Protein AF-A0A7Y2ELR7-F1 (afdb_monomer)

Structure (mmCIF, N/CA/C/O backbone):
data_AF-A0A7Y2ELR7-F1
#
_entry.id   AF-A0A7Y2ELR7-F1
#
loop_
_atom_site.group_PDB
_atom_site.id
_atom_site.type_symbol
_atom_site.label_atom_id
_atom_site.label_alt_id
_atom_site.label_comp_id
_atom_site.label_asym_id
_atom_site.label_entity_id
_atom_site.label_seq_id
_atom_site.pdbx_PDB_ins_code
_atom_site.Cartn_x
_atom_site.Cartn_y
_atom_site.Cartn_z
_atom_site.occupancy
_atom_site.B_iso_or_equiv
_atom_site.auth_seq_id
_atom_site.auth_comp_id
_atom_site.auth_asym_id
_atom_site.auth_atom_id
_atom_site.pdbx_PDB_model_num
ATOM 1 N N . ALA A 1 1 ? 9.466 -0.094 -24.125 1.00 75.62 1 ALA A N 1
ATOM 2 C CA . ALA A 1 1 ? 8.205 -0.855 -24.030 1.00 75.62 1 ALA A CA 1
ATOM 3 C C . ALA A 1 1 ? 8.060 -1.358 -22.600 1.00 75.62 1 ALA A C 1
ATOM 5 O O . ALA A 1 1 ? 9.059 -1.797 -22.040 1.00 75.62 1 ALA A O 1
ATOM 6 N N . THR A 1 2 ? 6.875 -1.240 -22.003 1.00 81.44 2 THR A N 1
ATOM 7 C CA . THR A 1 2 ? 6.590 -1.785 -20.665 1.00 81.44 2 THR A CA 1
ATOM 8 C C . THR A 1 2 ? 6.341 -3.287 -20.780 1.00 81.44 2 THR A C 1
ATOM 10 O O . THR A 1 2 ? 5.741 -3.739 -21.752 1.00 81.44 2 THR A O 1
ATOM 13 N N . HIS A 1 3 ? 6.828 -4.072 -19.820 1.00 90.69 3 HIS A N 1
ATOM 14 C CA . HIS A 1 3 ? 6.584 -5.514 -19.793 1.00 90.69 3 HIS A CA 1
ATOM 15 C C . HIS A 1 3 ? 5.085 -5.802 -19.592 1.00 90.69 3 HIS A C 1
ATOM 17 O O . HIS A 1 3 ? 4.461 -5.160 -18.749 1.00 90.69 3 HIS A O 1
ATOM 23 N N . PHE A 1 4 ? 4.521 -6.788 -20.301 1.00 92.25 4 PHE A N 1
ATOM 24 C CA . PHE A 1 4 ? 3.078 -7.092 -20.271 1.00 92.25 4 PHE A CA 1
ATOM 25 C C . PHE A 1 4 ? 2.533 -7.290 -18.850 1.00 92.25 4 PHE A C 1
ATOM 27 O O . PHE A 1 4 ? 1.485 -6.762 -18.502 1.00 92.25 4 PHE A O 1
ATOM 34 N N . PHE A 1 5 ? 3.284 -7.987 -17.993 1.00 90.12 5 PHE A N 1
ATOM 35 C CA . PHE A 1 5 ? 2.893 -8.176 -16.594 1.00 90.12 5 PHE A CA 1
ATOM 36 C C . PHE A 1 5 ? 2.818 -6.857 -15.803 1.00 90.12 5 PHE A C 1
ATOM 38 O O . PHE A 1 5 ? 1.891 -6.654 -15.026 1.00 90.12 5 PHE A O 1
ATOM 45 N N . ALA A 1 6 ? 3.754 -5.931 -16.028 1.00 90.06 6 ALA A N 1
ATOM 46 C CA . ALA A 1 6 ? 3.739 -4.626 -15.368 1.00 90.06 6 ALA A CA 1
ATOM 47 C C . ALA A 1 6 ? 2.584 -3.746 -15.874 1.00 90.06 6 ALA A C 1
ATOM 49 O O . ALA A 1 6 ? 1.988 -3.003 -15.095 1.00 90.06 6 ALA A O 1
ATOM 50 N N . ASP A 1 7 ? 2.248 -3.864 -17.160 1.00 89.31 7 ASP A N 1
ATOM 51 C CA . ASP A 1 7 ? 1.106 -3.181 -17.768 1.00 89.31 7 ASP A CA 1
ATOM 52 C C . ASP A 1 7 ? -0.234 -3.717 -17.235 1.00 89.31 7 ASP A C 1
ATOM 54 O O . ASP A 1 7 ? -1.094 -2.938 -16.825 1.00 89.31 7 ASP A O 1
ATOM 58 N N . ALA A 1 8 ? -0.371 -5.042 -17.111 1.00 90.25 8 ALA A N 1
ATOM 59 C CA . ALA A 1 8 ? -1.548 -5.688 -16.525 1.00 90.25 8 ALA A CA 1
ATOM 60 C C . ALA A 1 8 ? -1.807 -5.235 -15.075 1.00 90.25 8 ALA A C 1
ATOM 62 O O . ALA A 1 8 ? -2.952 -5.026 -14.676 1.00 90.25 8 ALA A O 1
ATOM 63 N N . LEU A 1 9 ? -0.737 -5.013 -14.306 1.00 90.19 9 LEU A N 1
ATOM 64 C CA . LEU A 1 9 ? -0.781 -4.479 -12.941 1.00 90.19 9 LEU A CA 1
ATOM 65 C C . LEU A 1 9 ? -0.887 -2.943 -12.881 1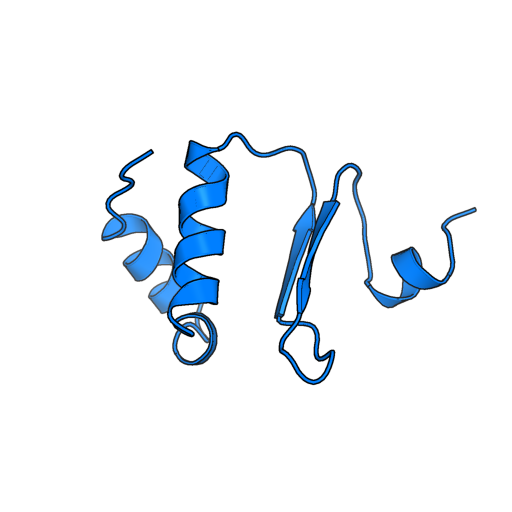.00 90.19 9 LEU A C 1
ATOM 67 O O . LEU A 1 9 ? -0.891 -2.367 -11.793 1.00 90.19 9 LEU A O 1
ATOM 71 N N . LYS A 1 10 ? -0.971 -2.268 -14.036 1.00 87.00 10 LYS A N 1
ATOM 72 C CA . LYS A 1 10 ? -1.041 -0.805 -14.183 1.00 87.00 10 LYS A CA 1
ATOM 73 C C . LYS A 1 10 ? 0.087 -0.074 -13.447 1.00 87.00 10 LYS A C 1
ATOM 75 O O . LYS A 1 10 ? -0.127 1.009 -12.895 1.00 87.00 10 LYS A O 1
ATOM 80 N N . LEU A 1 11 ? 1.295 -0.642 -13.439 1.00 87.12 11 LEU A N 1
ATOM 81 C CA . LEU A 1 11 ? 2.446 -0.042 -12.767 1.00 87.12 11 LEU A CA 1
ATOM 82 C C . LEU A 1 11 ? 2.922 1.201 -13.525 1.00 87.12 11 LEU A C 1
ATOM 84 O O . LEU A 1 11 ? 3.302 1.134 -14.692 1.00 87.12 11 LEU A O 1
ATOM 88 N N . ARG A 1 12 ? 2.915 2.349 -12.838 1.00 82.19 12 ARG A N 1
ATOM 89 C CA . ARG A 1 12 ? 3.283 3.660 -13.410 1.00 82.19 12 ARG A CA 1
ATOM 90 C C . ARG A 1 12 ? 4.655 4.176 -12.969 1.00 82.19 12 ARG A C 1
ATOM 92 O O . ARG A 1 12 ? 5.090 5.210 -13.463 1.00 82.19 12 ARG A O 1
ATOM 99 N N . GLY A 1 13 ? 5.332 3.492 -12.046 1.00 83.12 13 GLY A N 1
ATOM 100 C CA . GLY A 1 13 ? 6.611 3.933 -11.484 1.00 83.12 13 GLY A CA 1
ATOM 101 C C . GLY A 1 13 ? 7.488 2.770 -11.032 1.00 83.12 13 GLY A C 1
ATOM 102 O O . GLY A 1 13 ? 6.989 1.681 -10.756 1.00 83.12 13 GLY A O 1
ATOM 103 N N . TYR A 1 14 ? 8.798 3.002 -10.958 1.0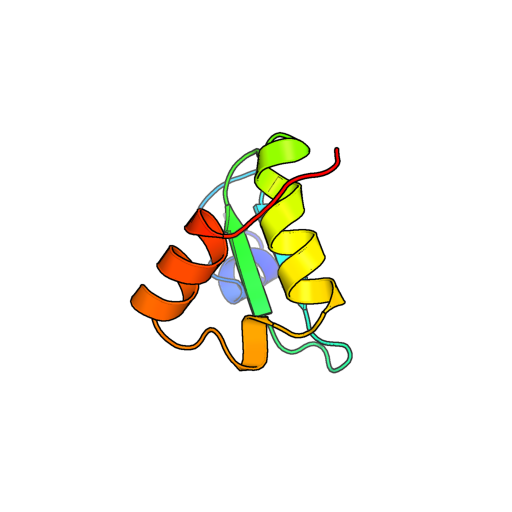0 85.81 14 TYR A N 1
ATOM 104 C CA . TYR A 1 14 ? 9.788 2.011 -10.534 1.00 85.81 14 TYR A CA 1
ATOM 105 C C . TYR A 1 14 ? 10.701 2.609 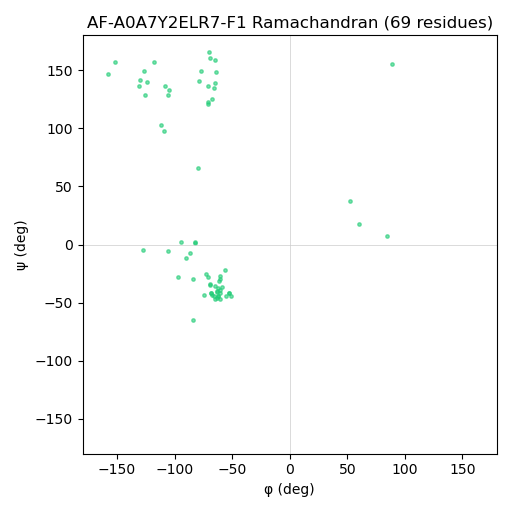-9.452 1.00 85.81 14 TYR A C 1
ATOM 107 O O . TYR A 1 14 ? 11.068 3.779 -9.571 1.00 85.81 14 TYR A O 1
ATOM 115 N N . PRO A 1 15 ? 11.101 1.840 -8.423 1.00 90.19 15 PRO A N 1
ATOM 116 C CA . PRO A 1 15 ? 10.617 0.495 -8.093 1.00 90.19 15 PRO A CA 1
ATOM 117 C C . PRO A 1 15 ? 9.129 0.500 -7.693 1.00 90.19 15 PRO A C 1
ATOM 119 O O . PRO A 1 15 ? 8.591 1.541 -7.331 1.00 90.19 15 PRO A O 1
ATOM 122 N N . SER A 1 16 ? 8.463 -0.652 -7.791 1.00 90.44 16 SER A N 1
ATOM 123 C CA . SER A 1 16 ? 7.082 -0.857 -7.330 1.00 90.44 16 SER A CA 1
ATOM 124 C C . SER A 1 16 ? 7.013 -2.125 -6.490 1.00 90.44 16 SER A C 1
ATOM 126 O O . SER A 1 16 ? 7.584 -3.143 -6.880 1.00 90.44 16 SER A O 1
ATOM 128 N N . LEU A 1 17 ? 6.298 -2.067 -5.371 1.00 91.75 17 LEU A N 1
ATOM 129 C CA . LEU A 1 17 ? 5.950 -3.235 -4.563 1.00 91.75 17 LEU A CA 1
ATOM 130 C C . LEU A 1 17 ? 4.484 -3.575 -4.801 1.00 91.75 17 LEU A C 1
ATOM 132 O O . LEU A 1 17 ? 3.637 -2.686 -4.795 1.00 91.75 17 LEU A O 1
ATOM 136 N N . VAL A 1 18 ? 4.185 -4.848 -5.041 1.00 92.69 18 VAL A N 1
ATOM 137 C CA . VAL A 1 18 ? 2.830 -5.310 -5.351 1.00 92.69 18 VAL A CA 1
ATOM 138 C C . VAL A 1 18 ? 2.464 -6.420 -4.385 1.00 92.69 18 VAL A C 1
ATOM 140 O O . VAL A 1 18 ? 3.229 -7.368 -4.220 1.00 92.69 18 VAL A O 1
ATOM 143 N N . PHE A 1 19 ? 1.305 -6.283 -3.753 1.00 92.44 19 PHE A N 1
ATOM 144 C CA . PHE A 1 19 ? 0.789 -7.223 -2.771 1.00 92.44 19 PHE A CA 1
ATOM 145 C C . PHE A 1 19 ? -0.392 -7.998 -3.341 1.00 92.44 19 PHE A C 1
ATOM 147 O O . PHE A 1 19 ? -1.275 -7.418 -3.978 1.00 92.44 19 PHE A O 1
ATOM 154 N N . PHE A 1 20 ? -0.401 -9.301 -3.085 1.00 93.31 20 PHE A N 1
ATOM 155 C CA . PHE A 1 20 ? -1.418 -10.232 -3.554 1.00 93.31 20 PHE A CA 1
ATOM 156 C C . PHE A 1 20 ? -1.996 -11.009 -2.374 1.00 93.31 20 PHE A C 1
ATOM 158 O O . PHE A 1 20 ? -1.290 -11.268 -1.399 1.00 93.31 20 PHE A O 1
ATOM 165 N N . GLU A 1 21 ? -3.266 -11.378 -2.487 1.00 91.12 21 GLU A N 1
ATOM 166 C CA . GLU A 1 21 ? -3.883 -12.407 -1.657 1.00 91.12 21 GLU A CA 1
ATOM 167 C C . GLU A 1 21 ? -3.318 -13.789 -2.042 1.00 91.12 21 GLU A C 1
ATOM 169 O O . GLU A 1 21 ? -2.686 -13.957 -3.092 1.00 91.12 21 GLU A O 1
ATOM 174 N N . GLU A 1 22 ? -3.550 -14.798 -1.202 1.00 89.31 22 GLU A N 1
ATOM 175 C CA . GLU A 1 22 ? -3.052 -16.164 -1.433 1.00 89.31 22 GLU A CA 1
ATOM 176 C C . GLU A 1 22 ? -3.584 -16.793 -2.733 1.00 89.31 22 GLU A C 1
ATOM 178 O O . GLU A 1 22 ? -2.918 -17.630 -3.340 1.00 89.31 22 GLU A O 1
ATOM 183 N N . ASP A 1 23 ? -4.762 -16.366 -3.192 1.00 93.06 23 ASP A N 1
ATOM 184 C CA . ASP A 1 23 ? -5.393 -16.811 -4.438 1.00 93.06 23 ASP A CA 1
ATOM 185 C C . ASP A 1 23 ? -4.864 -16.084 -5.694 1.00 93.06 23 ASP A C 1
ATOM 187 O O . ASP A 1 23 ? -5.309 -16.353 -6.812 1.00 93.06 23 ASP A O 1
ATOM 191 N N . GLY A 1 24 ? -3.901 -15.171 -5.530 1.00 88.88 24 GLY A N 1
ATOM 192 C CA . GLY A 1 24 ? -3.322 -14.373 -6.609 1.00 88.88 24 GLY A CA 1
ATOM 193 C C . GLY A 1 24 ? -4.115 -13.113 -6.959 1.00 88.88 24 GLY A C 1
ATOM 194 O O . GLY A 1 24 ? -3.773 -12.427 -7.929 1.00 88.88 24 GLY A O 1
ATOM 195 N N . LYS A 1 25 ? -5.154 -12.764 -6.193 1.00 91.12 25 LYS A N 1
ATOM 196 C CA . LYS A 1 25 ? -5.883 -11.507 -6.366 1.00 91.12 25 LYS A CA 1
ATOM 197 C C . LYS A 1 25 ? -5.037 -10.320 -5.910 1.00 91.12 25 LYS A C 1
ATOM 199 O O . LYS A 1 25 ? -4.376 -10.352 -4.878 1.00 91.12 25 LYS A O 1
ATOM 204 N N . LEU A 1 26 ? -5.049 -9.248 -6.696 1.00 90.00 26 LEU A N 1
ATOM 205 C CA . LEU A 1 26 ? -4.301 -8.029 -6.392 1.00 90.00 26 LEU A CA 1
ATOM 206 C C . LEU A 1 26 ? -4.933 -7.281 -5.206 1.00 90.00 26 LEU A C 1
ATOM 208 O O . LEU A 1 26 ? -6.086 -6.865 -5.306 1.00 90.00 26 LEU A O 1
ATOM 212 N N . ILE A 1 27 ? -4.153 -7.046 -4.145 1.00 90.19 27 ILE A N 1
ATOM 213 C CA . ILE A 1 27 ? -4.540 -6.178 -3.021 1.00 90.19 27 ILE A CA 1
ATOM 214 C C . ILE A 1 27 ? -4.231 -4.726 -3.388 1.00 90.19 27 ILE A C 1
ATOM 216 O O . ILE A 1 27 ? -5.125 -3.896 -3.537 1.00 90.19 27 ILE A O 1
ATOM 220 N N . GLN A 1 28 ? -2.945 -4.408 -3.560 1.00 88.81 28 GLN A N 1
ATOM 221 C CA . GLN A 1 28 ? -2.488 -3.052 -3.846 1.00 88.81 28 GLN A CA 1
ATOM 222 C C . GLN A 1 28 ? -1.107 -3.058 -4.506 1.00 88.81 28 GLN A C 1
ATOM 224 O O . GLN A 1 28 ? -0.243 -3.872 -4.181 1.00 88.81 28 GLN A O 1
ATOM 229 N N . ALA A 1 29 ? -0.883 -2.093 -5.399 1.00 90.69 29 ALA A N 1
ATOM 230 C CA . ALA A 1 29 ? 0.441 -1.741 -5.891 1.00 90.69 29 ALA A CA 1
ATOM 231 C C . ALA A 1 29 ? 0.891 -0.416 -5.265 1.00 90.69 29 ALA A C 1
ATOM 233 O O . ALA A 1 29 ? 0.180 0.588 -5.325 1.00 90.69 29 ALA A O 1
ATOM 234 N N . VAL A 1 30 ? 2.088 -0.410 -4.691 1.00 89.50 30 VAL A N 1
ATOM 235 C CA . VAL A 1 30 ? 2.735 0.745 -4.078 1.00 89.50 30 VAL A CA 1
ATOM 236 C C . VAL A 1 30 ? 3.907 1.166 -4.967 1.00 89.50 30 VAL A C 1
ATOM 238 O O . VAL A 1 30 ? 4.985 0.566 -4.894 1.00 89.50 30 VAL A O 1
ATOM 241 N N . PRO A 1 31 ? 3.715 2.172 -5.838 1.00 90.00 31 PRO A N 1
ATOM 242 C CA . PRO A 1 31 ? 4.788 2.676 -6.674 1.00 90.00 31 PRO A CA 1
ATOM 243 C C . PRO A 1 31 ? 5.736 3.583 -5.883 1.00 90.00 31 PRO A C 1
ATOM 245 O O . PRO A 1 31 ? 5.332 4.323 -4.980 1.00 90.00 31 PRO A O 1
ATOM 248 N N . GLY A 1 32 ? 7.000 3.566 -6.294 1.00 88.31 32 GLY A N 1
ATOM 249 C CA . GLY A 1 32 ? 8.075 4.361 -5.719 1.00 88.31 32 GLY A CA 1
ATOM 250 C C . GLY A 1 32 ? 8.782 3.667 -4.558 1.00 88.31 32 GLY A C 1
ATOM 251 O O . GLY A 1 32 ? 8.234 2.810 -3.866 1.00 88.31 32 GLY A O 1
ATOM 252 N N . TYR A 1 33 ? 10.031 4.072 -4.334 1.00 89.06 33 TYR A N 1
ATOM 253 C CA . TYR A 1 33 ? 10.804 3.616 -3.186 1.00 89.06 33 TYR A CA 1
ATOM 254 C C . TYR A 1 33 ? 10.174 4.118 -1.878 1.00 89.06 33 TYR A C 1
ATOM 256 O O . TYR A 1 33 ? 9.824 5.295 -1.767 1.00 89.06 33 TYR A O 1
ATOM 264 N N . LYS A 1 34 ? 10.053 3.228 -0.889 1.00 88.50 34 LYS A N 1
ATOM 265 C CA . LYS A 1 34 ? 9.606 3.543 0.473 1.00 88.50 34 LYS A CA 1
ATOM 266 C C . LYS A 1 34 ? 10.660 3.090 1.471 1.00 88.50 34 LYS A C 1
ATOM 268 O O . LYS A 1 34 ? 11.238 2.016 1.311 1.00 88.50 34 LYS A O 1
ATOM 273 N N . THR A 1 35 ? 10.897 3.893 2.504 1.00 91.06 35 THR A N 1
ATOM 274 C CA . THR A 1 35 ? 11.739 3.465 3.630 1.00 91.06 35 THR A CA 1
ATOM 275 C C . THR A 1 35 ? 11.028 2.372 4.442 1.00 91.06 35 THR A C 1
ATOM 277 O O . THR A 1 35 ? 9.801 2.269 4.368 1.00 91.06 35 THR A O 1
ATOM 280 N N . PRO A 1 36 ? 11.749 1.572 5.252 1.00 89.88 36 PRO A N 1
ATOM 281 C CA . PRO A 1 36 ? 11.131 0.539 6.089 1.00 89.88 36 PRO A CA 1
ATOM 282 C C . PRO A 1 36 ? 9.987 1.061 6.969 1.00 89.88 36 PRO A C 1
ATOM 284 O O . PRO A 1 36 ? 8.929 0.445 7.020 1.00 89.88 36 PRO A O 1
ATOM 287 N N . GLN A 1 37 ? 10.152 2.246 7.565 1.00 88.50 37 GLN A N 1
ATOM 288 C CA . GLN A 1 37 ? 9.125 2.895 8.393 1.00 88.50 37 GLN A CA 1
ATOM 289 C C . GLN A 1 37 ? 7.867 3.248 7.588 1.00 88.50 37 GLN A C 1
ATOM 291 O O . GLN A 1 37 ? 6.748 3.045 8.043 1.00 88.50 37 GLN A O 1
ATOM 296 N N . GLN A 1 38 ? 8.037 3.743 6.358 1.00 88.88 38 GLN A N 1
ATOM 297 C CA . GLN A 1 38 ? 6.915 4.059 5.471 1.00 88.88 38 GLN A CA 1
ATOM 298 C C . GLN A 1 38 ? 6.229 2.806 4.918 1.00 88.88 38 GLN A C 1
ATOM 300 O O . GLN A 1 38 ? 5.070 2.873 4.515 1.00 88.88 38 GLN A O 1
ATOM 305 N N . LEU A 1 39 ? 6.953 1.688 4.836 1.00 91.19 39 LEU A N 1
ATOM 306 C CA . LEU A 1 39 ? 6.434 0.418 4.343 1.00 91.19 39 LEU A CA 1
ATOM 307 C C . LEU A 1 39 ? 5.713 -0.376 5.441 1.00 91.19 39 LEU A C 1
ATOM 309 O O . LEU A 1 39 ? 4.773 -1.105 5.133 1.00 91.19 39 LEU A O 1
ATOM 313 N N . GLU A 1 40 ? 6.113 -0.209 6.705 1.00 92.62 40 GLU A N 1
ATOM 314 C CA . GLU A 1 40 ? 5.599 -0.956 7.859 1.00 92.62 40 GLU A CA 1
ATOM 315 C C . GLU A 1 40 ? 4.072 -0.958 7.938 1.00 92.62 40 GLU A C 1
ATOM 317 O O . GLU A 1 40 ? 3.470 -2.007 8.153 1.00 92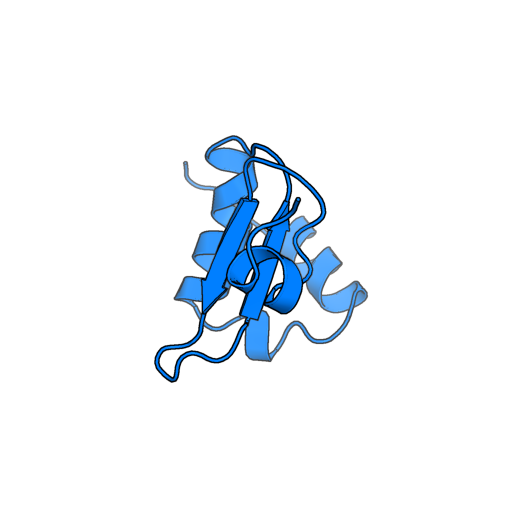.62 40 GLU A O 1
ATOM 322 N N . ILE A 1 41 ? 3.445 0.198 7.718 1.00 92.62 41 ILE A N 1
ATOM 323 C CA . ILE A 1 41 ? 1.989 0.332 7.772 1.00 92.62 41 ILE A CA 1
ATOM 324 C C . ILE A 1 41 ? 1.280 -0.554 6.748 1.00 92.62 41 ILE A C 1
ATOM 326 O O . ILE A 1 41 ? 0.305 -1.219 7.085 1.00 92.62 41 ILE A O 1
ATOM 330 N N . TYR A 1 42 ? 1.804 -0.628 5.523 1.00 91.88 42 TYR A N 1
ATOM 331 C CA . TYR A 1 42 ? 1.251 -1.489 4.481 1.00 91.88 42 TYR A CA 1
ATOM 332 C C . TYR A 1 42 ? 1.467 -2.962 4.831 1.00 91.88 42 TYR A C 1
ATOM 334 O O . TYR A 1 42 ? 0.554 -3.767 4.679 1.00 91.88 42 TYR A O 1
ATOM 342 N N . LEU A 1 43 ? 2.648 -3.314 5.351 1.00 91.81 43 LEU A N 1
ATOM 343 C CA . LEU A 1 43 ? 2.955 -4.690 5.750 1.00 91.81 43 LEU A CA 1
ATOM 344 C C . LEU A 1 43 ? 2.048 -5.171 6.882 1.00 91.81 43 LEU A C 1
ATOM 346 O O . LEU A 1 43 ? 1.517 -6.272 6.794 1.00 91.81 43 LEU A O 1
ATOM 350 N N . LYS A 1 44 ? 1.842 -4.354 7.921 1.00 93.12 44 LYS A N 1
ATOM 351 C CA . LYS A 1 44 ? 0.964 -4.696 9.046 1.00 93.12 44 LYS A CA 1
ATOM 352 C C . LYS A 1 44 ? -0.502 -4.750 8.631 1.00 93.12 44 LYS A C 1
ATOM 354 O O . LYS A 1 44 ? -1.179 -5.705 8.993 1.00 93.12 44 LYS A O 1
ATOM 359 N N . MET A 1 45 ? -0.953 -3.798 7.814 1.00 92.25 45 MET A N 1
ATOM 360 C CA . MET A 1 45 ? -2.304 -3.807 7.250 1.00 92.25 45 MET A CA 1
ATOM 361 C C . MET A 1 45 ? -2.588 -5.110 6.498 1.00 92.25 45 MET A C 1
ATOM 363 O O . MET A 1 45 ? -3.658 -5.693 6.638 1.00 92.25 45 MET A O 1
ATOM 367 N N . ILE A 1 46 ? -1.632 -5.573 5.692 1.00 92.00 46 ILE A N 1
ATOM 368 C CA . ILE A 1 46 ? -1.793 -6.794 4.900 1.00 92.00 46 ILE A CA 1
ATOM 369 C C . ILE A 1 46 ? -1.681 -8.035 5.782 1.00 92.00 46 ILE A C 1
ATOM 371 O O . ILE A 1 46 ? -2.504 -8.934 5.658 1.00 92.00 46 ILE A O 1
ATOM 375 N N . ALA A 1 47 ? -0.713 -8.073 6.699 1.00 90.62 47 ALA A N 1
ATOM 376 C CA . ALA A 1 47 ? -0.514 -9.202 7.605 1.00 90.62 47 ALA A CA 1
ATOM 377 C C . ALA A 1 47 ? -1.719 -9.458 8.525 1.00 90.62 47 ALA A C 1
ATOM 379 O O . ALA A 1 47 ? -1.979 -10.605 8.878 1.00 90.62 47 ALA A O 1
ATOM 380 N N . ASN A 1 48 ? -2.450 -8.405 8.896 1.00 91.56 48 ASN A N 1
ATOM 381 C CA . ASN A 1 48 ? -3.637 -8.491 9.746 1.00 91.56 48 ASN A CA 1
ATOM 382 C C . ASN A 1 48 ? -4.955 -8.586 8.962 1.00 91.56 48 ASN A C 1
ATOM 384 O O . ASN A 1 48 ? -6.016 -8.588 9.579 1.00 91.56 48 ASN A O 1
ATOM 388 N N . ASP A 1 49 ? -4.915 -8.635 7.626 1.00 91.69 49 ASP A N 1
ATOM 389 C CA . ASP A 1 49 ? -6.106 -8.567 6.768 1.00 91.69 49 ASP A CA 1
ATOM 390 C C . ASP A 1 49 ? -6.948 -7.277 6.916 1.00 91.69 49 ASP A C 1
ATOM 392 O O . ASP A 1 49 ? -8.087 -7.206 6.442 1.00 91.69 49 ASP A O 1
ATOM 396 N N . ASP A 1 50 ? -6.384 -6.214 7.498 1.00 90.75 50 ASP A N 1
ATOM 397 C CA . ASP A 1 50 ? -7.081 -4.945 7.751 1.00 90.75 50 ASP A CA 1
ATOM 398 C C . ASP A 1 50 ? -7.571 -4.296 6.443 1.00 90.75 50 ASP A C 1
ATOM 400 O O . ASP A 1 50 ? -8.624 -3.656 6.412 1.00 90.75 50 ASP A O 1
ATOM 404 N N . TYR A 1 51 ? -6.872 -4.525 5.322 1.00 89.31 51 TYR A N 1
ATOM 405 C CA . TYR A 1 51 ? -7.271 -4.039 3.991 1.00 89.31 51 TYR A CA 1
ATOM 406 C C . TYR A 1 51 ? -8.677 -4.494 3.562 1.00 89.31 51 TYR A C 1
ATOM 408 O O . TYR A 1 51 ? -9.293 -3.849 2.716 1.00 89.31 51 TYR A O 1
ATOM 416 N N . LYS A 1 52 ? -9.212 -5.579 4.143 1.00 89.56 52 LYS A N 1
ATOM 417 C CA . LYS A 1 52 ? -10.580 -6.055 3.879 1.00 89.56 52 LYS A CA 1
ATOM 418 C C . LYS A 1 52 ? -11.643 -5.129 4.479 1.00 89.56 52 LYS A C 1
ATOM 420 O O . LYS A 1 52 ? -12.754 -5.073 3.962 1.00 89.56 52 LYS A O 1
ATOM 425 N N . GLN A 1 53 ? -11.308 -4.423 5.560 1.00 88.88 53 GLN A N 1
ATOM 426 C CA . GLN A 1 53 ? -12.192 -3.478 6.254 1.00 88.88 53 GLN A CA 1
ATOM 427 C C . GLN A 1 53 ? -11.938 -2.027 5.823 1.00 88.88 53 GLN A C 1
ATOM 429 O O . GLN A 1 53 ? -12.844 -1.196 5.848 1.00 88.88 53 GLN A O 1
ATOM 434 N N . LEU A 1 54 ? -10.711 -1.716 5.398 1.00 88.69 54 LEU A N 1
ATOM 435 C CA . LEU A 1 54 ? -10.280 -0.385 4.967 1.00 88.69 54 LEU A CA 1
ATOM 436 C C . LEU A 1 54 ? -10.726 -0.094 3.527 1.00 88.69 54 LEU A C 1
ATOM 438 O O . LEU A 1 54 ? -9.920 0.031 2.608 1.00 88.69 54 LEU A O 1
ATOM 442 N N . THR A 1 55 ? -12.038 -0.002 3.321 1.00 87.50 55 THR A N 1
ATOM 443 C CA . THR A 1 55 ? -12.626 0.215 1.991 1.00 87.50 55 THR A CA 1
ATOM 444 C C . THR A 1 55 ? -12.813 1.688 1.634 1.00 87.50 55 THR A C 1
ATOM 446 O O . THR A 1 55 ? -13.122 1.995 0.483 1.00 87.50 55 THR A O 1
ATOM 449 N N . THR A 1 56 ? -12.673 2.603 2.599 1.00 90.69 56 THR A N 1
ATOM 450 C CA . THR A 1 56 ? -12.864 4.046 2.396 1.00 90.69 56 THR A CA 1
ATOM 451 C C . THR A 1 56 ? -11.588 4.830 2.671 1.00 90.69 56 THR A C 1
ATOM 453 O O . THR A 1 56 ? -10.692 4.375 3.386 1.00 90.69 56 THR A O 1
ATOM 456 N N . MET A 1 57 ? -11.499 6.029 2.090 1.00 87.19 57 MET A N 1
ATOM 457 C CA . MET A 1 57 ? -10.355 6.915 2.313 1.00 87.19 57 MET A CA 1
ATOM 458 C C . MET A 1 57 ? -10.285 7.378 3.767 1.00 87.19 57 MET A C 1
ATOM 460 O O . MET A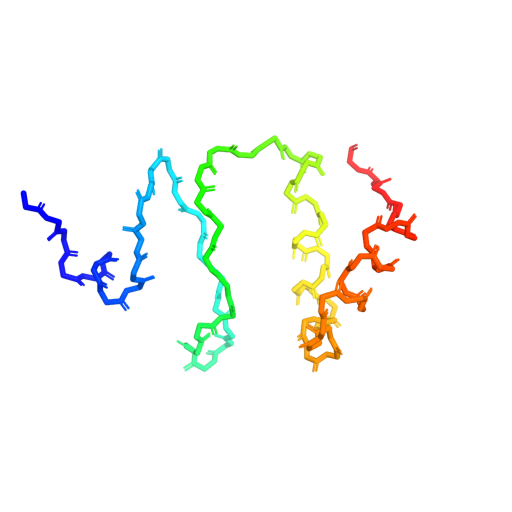 1 57 ? -9.195 7.498 4.313 1.00 87.19 57 MET A O 1
ATOM 464 N N . GLU A 1 58 ? -11.438 7.594 4.393 1.00 91.62 58 GLU A N 1
ATOM 465 C CA . GLU A 1 58 ? -11.560 7.983 5.795 1.00 91.62 58 GLU A CA 1
ATOM 466 C C . GLU A 1 58 ? -11.043 6.872 6.709 1.00 91.62 58 GLU A C 1
ATOM 468 O O . GLU A 1 58 ? -10.208 7.131 7.566 1.00 91.62 58 GLU A O 1
ATOM 473 N N . ALA A 1 59 ? -11.443 5.618 6.463 1.00 91.38 59 ALA A N 1
ATOM 474 C CA . ALA A 1 59 ? -10.966 4.480 7.242 1.00 91.38 59 ALA A CA 1
ATOM 475 C C . ALA A 1 59 ? -9.448 4.301 7.103 1.00 91.38 59 ALA A C 1
ATOM 477 O O . ALA A 1 59 ? -8.766 3.987 8.076 1.00 91.38 59 ALA A O 1
ATOM 478 N N . TRP A 1 60 ? -8.906 4.535 5.904 1.00 90.94 60 TRP A N 1
ATOM 479 C CA . TRP A 1 60 ? -7.462 4.526 5.695 1.00 90.94 60 TRP A CA 1
ATOM 480 C C . TRP A 1 60 ? -6.764 5.658 6.450 1.00 90.94 60 TRP A C 1
ATOM 482 O O . TRP A 1 60 ? -5.756 5.404 7.101 1.00 90.94 60 TRP A O 1
ATOM 492 N N . GLN A 1 61 ? -7.296 6.880 6.410 1.00 91.81 61 GLN A N 1
ATOM 493 C CA . GLN A 1 61 ? -6.725 8.009 7.144 1.00 91.81 61 GLN A CA 1
ATOM 494 C C . GLN A 1 61 ? -6.725 7.746 8.653 1.00 91.81 61 GLN A C 1
ATOM 496 O O . GLN A 1 61 ? -5.687 7.878 9.295 1.00 91.81 61 GLN A O 1
ATOM 501 N N . ASP A 1 62 ? -7.844 7.270 9.199 1.00 93.69 62 ASP A N 1
ATOM 502 C CA . ASP A 1 62 ? -7.950 6.903 10.611 1.00 93.69 62 ASP A CA 1
ATOM 503 C C . ASP A 1 62 ? -6.962 5.786 10.972 1.00 93.69 62 ASP A C 1
ATOM 505 O O . ASP A 1 62 ? -6.339 5.814 12.037 1.00 93.69 62 ASP A O 1
ATOM 509 N N . TYR A 1 63 ? -6.776 4.803 10.086 1.00 91.88 63 TYR A N 1
ATOM 510 C CA . TYR A 1 63 ? -5.788 3.744 10.272 1.00 91.88 63 TYR A CA 1
ATOM 511 C C . TYR A 1 63 ? -4.368 4.307 10.325 1.00 91.88 63 TYR A C 1
ATOM 513 O O . TYR A 1 63 ? -3.601 3.928 11.206 1.00 91.88 63 TYR A O 1
ATOM 521 N N . GLN A 1 64 ? -4.029 5.235 9.426 1.00 90.75 64 GLN A N 1
ATOM 522 C CA . GLN A 1 64 ? -2.736 5.919 9.409 1.00 90.75 64 GLN A CA 1
ATOM 523 C C . GLN A 1 64 ? -2.498 6.744 10.674 1.00 90.75 64 GLN A C 1
ATOM 525 O O . GLN A 1 64 ? -1.416 6.662 11.252 1.00 90.75 64 GLN A O 1
ATOM 530 N N . ASP A 1 65 ? -3.499 7.494 11.128 1.00 92.19 65 ASP A N 1
ATOM 531 C CA . ASP A 1 65 ? -3.378 8.386 12.283 1.00 92.19 65 ASP A CA 1
ATOM 532 C C . ASP A 1 65 ? -3.231 7.606 13.598 1.00 92.19 65 ASP A C 1
ATOM 534 O O . ASP A 1 65 ? -2.497 8.013 14.502 1.00 92.19 65 ASP A O 1
ATOM 538 N N . ASN A 1 66 ? -3.888 6.447 13.699 1.00 91.62 66 ASN A N 1
ATOM 539 C CA . ASN A 1 66 ? -3.781 5.554 14.853 1.00 91.62 66 ASN A CA 1
ATOM 540 C C . ASN A 1 66 ? -2.607 4.568 14.754 1.00 91.62 66 ASN A C 1
ATOM 542 O O . ASN A 1 66 ? -2.318 3.850 15.720 1.00 91.62 66 ASN A O 1
ATOM 546 N N . PHE A 1 67 ? -1.922 4.517 13.610 1.00 91.75 67 PHE A N 1
ATOM 547 C CA . PHE A 1 67 ? -0.839 3.578 13.381 1.00 91.75 67 PHE A CA 1
ATOM 548 C C . PHE A 1 67 ? 0.367 3.897 14.265 1.00 91.75 67 PHE A C 1
ATOM 550 O O . PHE A 1 67 ? 0.941 4.985 14.229 1.00 91.75 67 PHE A O 1
ATOM 557 N N . LYS A 1 68 ? 0.811 2.897 15.029 1.00 88.25 68 LYS A N 1
ATOM 558 C CA . LYS A 1 68 ? 2.047 2.970 15.812 1.00 88.25 68 LYS A CA 1
ATOM 559 C C . LYS A 1 68 ? 3.078 2.019 15.219 1.00 88.25 68 LYS A C 1
ATOM 561 O O . LYS A 1 68 ?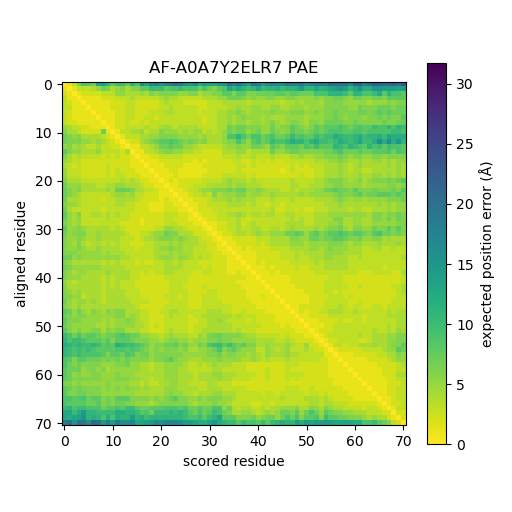 3.002 0.800 15.402 1.00 88.25 68 LYS A O 1
ATOM 566 N N . GLY A 1 69 ? 4.027 2.606 14.493 1.00 86.19 69 GLY A N 1
ATOM 567 C CA . GLY A 1 69 ? 5.194 1.906 13.968 1.00 86.19 69 GLY A CA 1
ATOM 568 C C . GLY A 1 69 ? 6.088 1.385 15.091 1.00 86.19 69 GLY A C 1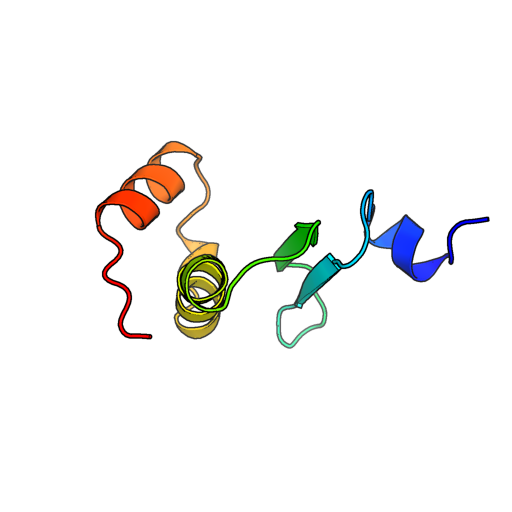
ATOM 569 O O . GLY A 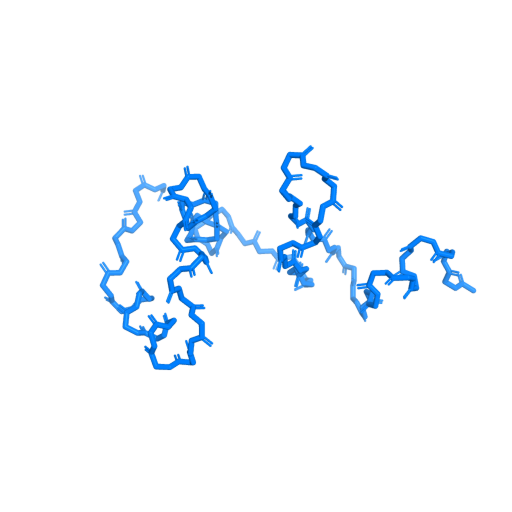1 69 ? 6.148 1.956 16.180 1.00 86.19 69 GLY A O 1
ATOM 570 N N . THR A 1 70 ? 6.747 0.266 14.829 1.00 85.31 70 THR A N 1
ATOM 571 C CA . THR A 1 70 ? 7.629 -0.443 15.766 1.00 85.31 70 THR A CA 1
ATOM 572 C C . THR A 1 70 ? 9.014 -0.716 15.183 1.00 85.31 70 THR A C 1
ATOM 574 O O . THR A 1 70 ? 9.857 -1.251 15.901 1.00 85.31 70 THR A O 1
ATOM 577 N N . PHE A 1 71 ? 9.241 -0.382 13.907 1.00 75.69 71 PHE A N 1
ATOM 578 C CA . PHE A 1 71 ? 10.533 -0.517 13.227 1.00 75.69 71 PHE A CA 1
ATOM 579 C C . PHE A 1 71 ? 11.445 0.701 13.393 1.00 75.69 71 PHE A C 1
ATOM 581 O O . PHE A 1 71 ? 10.937 1.834 13.561 1.00 75.69 71 PHE A O 1
#

Foldseek 3Di:
DDDPVCVVLVPDAPPKDWDADPVRHTLDIDHDDDDPQRCQLVVVCVVVVVSVVCPDPVSVVVSVVPDDDDD

Nearest PDB structures (foldseek):
  4fyc-assembly2_B  TM=8.245E-01  e=7.535E-02  Helicobacter pylori 26695
  4hqs-assembly1_A  TM=7.924E-01  e=5.346E-02  Streptococcus pneumoniae TIGR4
  2h30-assembly1_A  TM=6.669E-01  e=1.497E-01  Neisseria gonorrhoeae
  2ju5-assembly1_A  TM=5.964E-01  e=1.898E+00  Chlamydia pneumoniae TW-183

Sequence (71 aa):
ATHFFADALKLRGYPSLVFFEEDGKLIQAVPGYKTPQQLEIYLKMIANDDYKQLTTMEAWQDYQDNFKGTF

Radius of gyration: 13.35 Å; Cα contacts (8 Å, |Δi|>4): 55; chains: 1; bounding box: 25×25×40 Å

Secondary structure (DSSP, 8-state):
---HH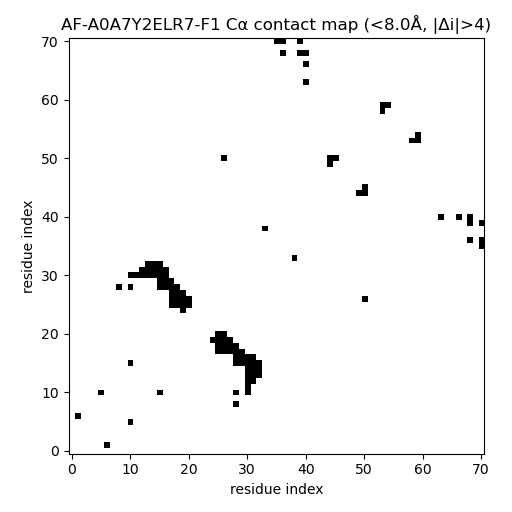HHHTT--SSSEEEEE-TTS-EEEEEES---HHHHHHHHHHHHTTGGGT--SHHHHHHHHHH-----

Solvent-accessible surface area (backbone atoms only — not comparable to full-atom values): 4583 Å² total; per-residue (Å²): 135,81,55,67,71,46,56,75,68,66,62,87,48,76,56,60,51,76,44,61,46,97,88,68,49,79,73,51,73,47,66,42,86,68,55,72,71,71,40,46,61,58,52,51,32,57,76,69,52,44,62,80,74,45,79,45,72,65,53,44,50,52,49,58,75,71,55,79,87,86,122

pLDDT: mean 89.58, std 3.39, range [75.62, 93.69]

Mean predicted aligned error: 4.39 Å